Protein AF-A0A7W2RZZ1-F1 (afdb_monomer_lite)

Structure (mmCIF, N/CA/C/O backbone):
data_AF-A0A7W2RZZ1-F1
#
_entry.id   AF-A0A7W2RZZ1-F1
#
loop_
_atom_site.group_PDB
_atom_site.id
_atom_site.type_symbol
_atom_site.label_atom_id
_atom_site.label_alt_id
_atom_site.label_comp_id
_atom_site.label_asym_id
_atom_site.label_entity_id
_atom_site.label_seq_id
_atom_site.pdbx_PDB_ins_code
_atom_site.Cartn_x
_atom_site.Cartn_y
_atom_site.Cartn_z
_atom_site.occupancy
_atom_site.B_iso_or_equiv
_atom_site.auth_seq_id
_atom_site.auth_comp_id
_atom_site.auth_asym_id
_atom_site.auth_atom_id
_atom_site.pdbx_PDB_model_num
ATOM 1 N N . MET A 1 1 ? 21.030 -13.594 -7.708 1.00 51.53 1 MET A N 1
ATOM 2 C CA . MET A 1 1 ? 20.927 -12.965 -6.374 1.00 51.53 1 MET A CA 1
ATOM 3 C C . MET A 1 1 ? 19.459 -12.748 -6.087 1.00 51.53 1 MET A C 1
ATOM 5 O O . MET A 1 1 ? 18.789 -12.178 -6.942 1.00 51.53 1 MET A O 1
ATOM 9 N N . ALA A 1 2 ? 18.960 -13.255 -4.961 1.00 58.44 2 ALA A N 1
ATOM 10 C CA . ALA A 1 2 ? 17.596 -12.973 -4.532 1.00 58.44 2 ALA A CA 1
ATOM 11 C C . ALA A 1 2 ? 17.488 -11.479 -4.198 1.00 58.44 2 ALA A C 1
ATOM 13 O O . ALA A 1 2 ? 18.388 -10.926 -3.571 1.00 58.44 2 ALA A O 1
ATOM 14 N N . ARG A 1 3 ? 16.429 -10.830 -4.676 1.00 67.69 3 ARG A N 1
ATOM 15 C CA . ARG A 1 3 ? 16.071 -9.458 -4.317 1.00 67.69 3 ARG A CA 1
ATOM 16 C C . ARG A 1 3 ? 14.840 -9.548 -3.426 1.00 67.69 3 ARG A C 1
ATOM 18 O O . ARG A 1 3 ? 13.885 -10.216 -3.812 1.00 67.69 3 ARG A O 1
ATOM 25 N N . SER A 1 4 ? 14.875 -8.930 -2.253 1.00 76.12 4 SER A N 1
ATOM 26 C CA . SER A 1 4 ? 13.775 -8.964 -1.284 1.00 76.12 4 SER A CA 1
ATOM 27 C C . SER A 1 4 ? 13.110 -7.600 -1.158 1.00 76.12 4 SER A C 1
ATOM 29 O O . SER A 1 4 ? 13.794 -6.580 -1.141 1.00 76.12 4 SER A O 1
ATOM 31 N N . LEU A 1 5 ? 11.786 -7.598 -1.029 1.00 82.56 5 LEU A N 1
ATOM 32 C CA . LEU A 1 5 ? 11.036 -6.480 -0.457 1.00 82.56 5 LEU A CA 1
ATOM 33 C C . LEU A 1 5 ? 11.055 -6.631 1.066 1.00 82.56 5 LEU A C 1
ATOM 35 O O . LEU A 1 5 ? 10.969 -7.755 1.566 1.00 82.56 5 LEU A O 1
ATOM 39 N N . ALA A 1 6 ? 11.187 -5.528 1.797 1.00 82.00 6 ALA A N 1
ATOM 40 C CA . ALA A 1 6 ? 11.190 -5.553 3.258 1.00 82.00 6 ALA A CA 1
ATOM 41 C C . ALA A 1 6 ? 10.370 -4.402 3.843 1.00 82.00 6 ALA A C 1
ATOM 43 O O . ALA A 1 6 ? 10.329 -3.313 3.273 1.00 82.00 6 ALA A O 1
ATOM 44 N N . PHE A 1 7 ? 9.758 -4.663 4.998 1.00 83.94 7 PHE A N 1
ATOM 45 C CA . PHE A 1 7 ? 8.898 -3.739 5.733 1.00 83.94 7 PHE A CA 1
ATOM 46 C C . PHE A 1 7 ? 9.296 -3.766 7.208 1.00 83.94 7 PHE A C 1
ATOM 48 O O . PHE A 1 7 ? 9.473 -4.849 7.771 1.00 83.94 7 PHE A O 1
ATOM 55 N N . TRP A 1 8 ? 9.459 -2.604 7.837 1.00 81.31 8 TRP A N 1
ATOM 56 C CA . TRP A 1 8 ? 9.742 -2.523 9.272 1.00 81.31 8 TRP A CA 1
ATOM 57 C C . TRP A 1 8 ? 9.289 -1.190 9.869 1.00 81.31 8 TRP A C 1
ATOM 59 O O . TRP A 1 8 ? 9.147 -0.186 9.168 1.00 81.31 8 TRP A O 1
ATOM 69 N N . PHE A 1 9 ? 9.107 -1.188 11.187 1.00 77.06 9 PHE A N 1
ATOM 70 C CA . PHE A 1 9 ? 8.860 0.010 11.987 1.00 77.06 9 PHE A CA 1
ATOM 71 C C . PHE A 1 9 ? 10.180 0.501 12.592 1.00 77.06 9 PHE A C 1
ATOM 73 O O . PHE A 1 9 ? 11.040 -0.317 12.925 1.00 77.06 9 PHE A O 1
ATOM 80 N N . ASP A 1 10 ? 10.353 1.819 12.733 1.00 70.62 10 ASP A N 1
ATOM 81 C CA . ASP A 1 10 ? 11.585 2.412 13.292 1.00 70.62 10 ASP A CA 1
ATOM 82 C C . ASP A 1 10 ? 11.843 2.018 14.763 1.00 70.62 10 ASP A C 1
ATOM 84 O O . ASP A 1 10 ? 12.996 1.948 15.187 1.00 70.62 10 ASP A O 1
ATOM 88 N N . GLU A 1 11 ? 10.798 1.718 15.541 1.00 67.12 11 GLU A N 1
ATOM 89 C CA . GLU A 1 11 ? 10.920 1.278 16.934 1.00 67.12 11 GLU A CA 1
ATOM 90 C C . GLU A 1 11 ? 10.592 -0.200 17.113 1.00 67.12 11 GLU A C 1
ATOM 92 O O . GLU A 1 11 ? 9.752 -0.779 16.421 1.00 67.12 11 GLU A O 1
ATOM 97 N N . LYS A 1 12 ? 11.273 -0.822 18.083 1.00 58.75 12 LYS A N 1
ATOM 98 C CA . LYS A 1 12 ? 11.035 -2.217 18.432 1.00 58.75 12 LYS A CA 1
ATOM 99 C C . LYS A 1 12 ? 9.655 -2.306 19.084 1.00 58.75 12 LYS A C 1
ATOM 101 O O . LYS A 1 12 ? 9.482 -1.754 20.168 1.00 58.75 12 LYS A O 1
ATOM 106 N N . PRO A 1 13 ? 8.696 -3.007 18.467 1.00 59.66 13 PRO A N 1
ATOM 107 C CA . PRO A 1 13 ? 7.371 -3.107 19.036 1.00 59.66 13 PRO A CA 1
ATOM 108 C C . PRO A 1 13 ? 7.427 -3.820 20.387 1.00 59.66 13 PRO A C 1
ATOM 110 O O . PRO A 1 13 ? 8.185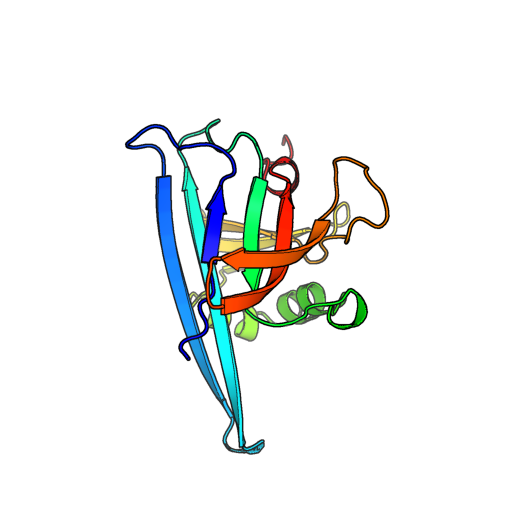 -4.787 20.555 1.00 59.66 13 PRO A O 1
ATOM 113 N N . ASP A 1 14 ? 6.585 -3.394 21.327 1.00 63.38 14 ASP A N 1
ATOM 114 C CA . ASP A 1 14 ? 6.304 -4.202 22.508 1.00 63.38 14 ASP A CA 1
ATOM 115 C C . ASP A 1 14 ? 5.845 -5.598 22.055 1.00 63.38 14 ASP A C 1
ATOM 117 O O . ASP A 1 14 ? 5.021 -5.763 21.146 1.00 63.38 14 ASP A O 1
ATOM 121 N N . LYS A 1 15 ? 6.442 -6.642 22.643 1.00 54.38 15 LYS A N 1
ATOM 122 C CA . LYS A 1 15 ? 6.079 -8.029 22.329 1.00 54.38 15 LYS A CA 1
ATOM 123 C C . LYS A 1 15 ? 4.590 -8.196 22.660 1.00 54.38 15 LYS A C 1
ATOM 125 O O . LYS A 1 15 ? 4.233 -8.071 23.827 1.00 54.38 15 LYS A O 1
ATOM 130 N N . ASN A 1 16 ? 3.764 -8.518 21.654 1.00 56.84 16 ASN A N 1
ATOM 131 C CA . ASN A 1 16 ? 2.291 -8.709 21.687 1.00 56.84 16 ASN A CA 1
ATOM 132 C C . ASN A 1 16 ? 1.419 -7.526 21.224 1.00 56.84 16 ASN A C 1
ATOM 134 O O . ASN A 1 16 ? 0.227 -7.472 21.564 1.00 56.84 16 ASN A O 1
ATOM 138 N N . THR A 1 17 ? 1.985 -6.605 20.450 1.00 68.12 17 THR A N 1
ATOM 139 C CA . THR A 1 17 ? 1.273 -5.381 20.057 1.00 68.12 17 THR A CA 1
ATOM 140 C C . THR A 1 17 ? 0.762 -5.379 18.617 1.00 68.12 17 THR A C 1
ATOM 142 O O . THR A 1 17 ? -0.214 -4.685 18.338 1.00 68.12 17 THR A O 1
ATOM 145 N N . TYR A 1 18 ? 1.334 -6.216 17.744 1.00 72.00 18 TYR A N 1
ATOM 146 C CA . TYR A 1 18 ? 1.045 -6.213 16.310 1.00 72.00 18 TYR A CA 1
ATOM 147 C C . TYR A 1 18 ? 0.623 -7.571 15.768 1.00 72.00 18 TYR A C 1
ATOM 149 O O . TYR A 1 18 ? 1.215 -8.593 16.115 1.00 72.00 18 TYR A O 1
ATOM 157 N N . ASP A 1 19 ? -0.358 -7.542 14.874 1.00 76.81 19 ASP A N 1
ATOM 158 C CA . ASP A 1 19 ? -0.739 -8.631 13.979 1.00 76.81 19 ASP A CA 1
ATOM 159 C C . ASP A 1 19 ? -0.578 -8.128 12.537 1.00 76.81 19 ASP A C 1
ATOM 161 O O . ASP A 1 19 ? -1.000 -7.012 12.227 1.00 76.81 19 ASP A O 1
ATOM 165 N N . VAL A 1 20 ? 0.109 -8.891 11.686 1.00 79.06 20 VAL A N 1
ATOM 166 C CA . VAL A 1 20 ? 0.478 -8.464 10.328 1.00 79.06 20 VAL A CA 1
ATOM 167 C C . VAL A 1 20 ? 0.005 -9.505 9.327 1.00 79.06 20 VAL A C 1
ATOM 169 O O . VAL A 1 20 ? 0.469 -10.644 9.364 1.00 79.06 20 VAL A O 1
ATOM 172 N N . ASP A 1 21 ? -0.846 -9.081 8.396 1.00 82.94 21 ASP A N 1
ATOM 173 C CA . ASP A 1 21 ? -1.320 -9.906 7.289 1.00 82.94 21 ASP A CA 1
ATOM 174 C C . ASP A 1 21 ? -0.672 -9.444 5.976 1.00 82.94 21 ASP A C 1
ATOM 176 O O . ASP A 1 21 ? -0.624 -8.249 5.667 1.00 82.94 21 ASP A O 1
ATOM 180 N N . LEU A 1 22 ? -0.181 -10.404 5.189 1.00 84.75 22 LEU A N 1
ATOM 181 C CA . LEU A 1 22 ? 0.366 -10.177 3.852 1.00 84.75 22 LEU A CA 1
ATOM 182 C C . LEU A 1 22 ? -0.619 -10.701 2.806 1.00 84.75 22 LEU A C 1
ATOM 184 O O . LEU A 1 22 ? -0.933 -11.891 2.777 1.00 84.75 22 LEU A O 1
ATOM 188 N N . HIS A 1 23 ? -1.052 -9.814 1.921 1.00 86.44 23 HIS A N 1
ATOM 189 C CA . HIS A 1 23 ? -1.900 -10.121 0.780 1.00 86.44 23 HIS A CA 1
ATOM 190 C C . HIS A 1 23 ? -1.062 -10.075 -0.492 1.00 86.44 23 HIS A C 1
ATOM 192 O O . HIS A 1 23 ? -0.330 -9.116 -0.723 1.00 86.44 23 HIS A O 1
ATOM 198 N N . ILE A 1 24 ? -1.163 -11.117 -1.313 1.00 87.00 24 ILE A N 1
ATOM 199 C CA . ILE A 1 24 ? -0.497 -11.186 -2.611 1.00 87.00 24 ILE A CA 1
ATOM 200 C C . ILE A 1 24 ? -1.551 -11.550 -3.647 1.00 87.00 24 ILE A C 1
ATOM 202 O O . ILE A 1 24 ? -2.100 -12.651 -3.599 1.00 87.00 24 ILE A O 1
ATOM 206 N N . ASN A 1 25 ? -1.798 -10.647 -4.591 1.00 86.44 25 ASN A N 1
ATOM 207 C CA . ASN A 1 25 ? -2.644 -10.905 -5.747 1.00 86.44 25 ASN A CA 1
ATOM 208 C C . ASN A 1 25 ? -1.757 -10.991 -6.998 1.00 86.44 25 ASN A C 1
ATOM 210 O O . ASN A 1 25 ? -0.953 -10.098 -7.274 1.00 86.44 25 ASN A O 1
ATOM 214 N N . PHE A 1 26 ? -1.888 -12.080 -7.755 1.00 88.31 26 PHE A N 1
ATOM 215 C CA . PHE A 1 26 ? -1.206 -12.254 -9.035 1.00 88.31 26 PHE A CA 1
ATOM 216 C C . PHE A 1 26 ? -2.214 -12.111 -10.169 1.00 88.31 26 PHE A C 1
ATOM 218 O O . PHE A 1 26 ? -3.150 -12.904 -10.275 1.00 88.31 26 PHE A O 1
ATOM 225 N N . TRP A 1 27 ? -2.001 -11.115 -11.021 1.00 87.31 27 TRP A N 1
ATOM 226 C CA . TRP A 1 27 ? -2.870 -10.816 -12.151 1.00 87.31 27 TRP A CA 1
ATOM 227 C C . TRP A 1 27 ? -2.158 -11.201 -13.441 1.00 87.31 27 TRP A C 1
ATOM 229 O O . TRP A 1 27 ? -1.060 -10.716 -13.712 1.00 87.31 27 TRP A O 1
ATOM 239 N N . SER A 1 28 ? -2.776 -12.063 -14.242 1.00 87.69 28 SER A N 1
ATOM 240 C CA . SER A 1 28 ? -2.250 -12.470 -15.544 1.00 87.69 28 SER A CA 1
ATOM 241 C C . SER A 1 28 ? -3.262 -12.108 -16.616 1.00 87.69 28 SER A C 1
ATOM 243 O O . SER A 1 28 ? -4.386 -12.611 -16.605 1.00 87.69 28 SER A O 1
ATOM 245 N N . PHE A 1 29 ? -2.877 -11.201 -17.511 1.00 83.19 29 PHE A N 1
ATOM 246 C CA . PHE A 1 29 ? -3.727 -10.756 -18.607 1.00 83.19 29 PHE A CA 1
ATOM 247 C C . PHE A 1 29 ? -3.180 -11.312 -19.920 1.00 83.19 29 PHE A C 1
ATOM 249 O O . PHE A 1 29 ? -2.226 -10.785 -20.501 1.00 83.19 29 PHE A O 1
ATOM 256 N N . ASP A 1 30 ? -3.808 -12.389 -20.399 1.00 78.75 30 ASP A N 1
ATOM 257 C CA . ASP A 1 30 ? -3.406 -13.099 -21.621 1.00 78.75 30 ASP A CA 1
ATOM 258 C C . ASP A 1 30 ? -3.392 -12.191 -22.860 1.00 78.75 30 ASP A C 1
ATOM 260 O O . ASP A 1 30 ? -2.565 -12.369 -23.757 1.00 78.75 30 ASP A O 1
ATOM 264 N N . SER A 1 31 ? -4.279 -11.192 -22.899 1.00 77.62 31 SER A N 1
ATOM 265 C CA . SER A 1 31 ? -4.396 -10.235 -24.004 1.00 77.62 31 SER A CA 1
ATOM 266 C C . SER A 1 31 ? -3.151 -9.370 -24.187 1.00 77.62 31 SER A C 1
ATOM 268 O O . SER A 1 31 ? -2.837 -8.990 -25.313 1.00 77.62 31 SER A O 1
ATOM 270 N N . GLU A 1 32 ? -2.428 -9.083 -23.105 1.00 76.25 32 GLU A N 1
ATOM 271 C CA . GLU A 1 32 ? -1.274 -8.179 -23.121 1.00 76.25 32 GLU A CA 1
ATOM 272 C C . GLU A 1 32 ? 0.050 -8.914 -22.886 1.00 76.25 32 GLU A C 1
ATOM 274 O O . GLU A 1 32 ? 1.121 -8.340 -23.075 1.00 76.25 32 GLU A O 1
ATOM 279 N N . LYS A 1 33 ? -0.001 -10.204 -22.515 1.00 83.12 33 LYS A N 1
ATOM 280 C CA . LYS A 1 33 ? 1.161 -10.983 -22.047 1.00 83.12 33 LYS A CA 1
ATOM 281 C C . LYS A 1 33 ? 1.902 -10.283 -20.903 1.00 83.12 33 LYS A C 1
ATOM 283 O O . LYS A 1 33 ? 3.112 -10.460 -20.739 1.00 83.12 33 LYS A O 1
ATOM 288 N N . VAL A 1 34 ? 1.174 -9.493 -20.117 1.00 84.12 34 VAL A N 1
ATOM 289 C CA . VAL A 1 34 ? 1.694 -8.801 -18.944 1.00 84.12 34 VAL A CA 1
ATOM 290 C C . VAL A 1 34 ? 1.154 -9.488 -17.700 1.00 84.12 34 VAL A C 1
ATOM 292 O O . VAL A 1 34 ? -0.022 -9.841 -17.611 1.00 84.12 34 VAL A O 1
ATOM 295 N N . ASN A 1 35 ? 2.052 -9.691 -16.741 1.00 85.25 35 ASN A N 1
ATOM 296 C CA . ASN A 1 35 ? 1.721 -10.193 -15.420 1.00 85.25 35 ASN A CA 1
ATOM 297 C C . ASN A 1 35 ? 1.993 -9.089 -14.403 1.00 85.25 35 ASN A C 1
ATOM 299 O O . ASN A 1 35 ? 3.057 -8.467 -14.443 1.00 85.25 35 ASN A O 1
ATOM 303 N N . TYR A 1 36 ? 1.064 -8.892 -13.476 1.00 85.31 36 TYR A N 1
ATOM 304 C CA . TYR A 1 36 ? 1.183 -7.929 -12.393 1.00 85.31 36 TYR A CA 1
ATOM 305 C C . TYR A 1 36 ? 1.184 -8.650 -11.052 1.00 85.31 36 TYR A C 1
ATOM 307 O O . TYR A 1 36 ? 0.496 -9.654 -10.857 1.00 85.31 36 TYR A O 1
ATOM 315 N N . LEU A 1 37 ? 1.964 -8.113 -10.121 1.00 84.31 37 LEU A N 1
ATOM 316 C CA . LEU A 1 37 ? 2.008 -8.561 -8.742 1.00 84.31 37 LEU A CA 1
ATOM 317 C C . LEU A 1 37 ? 1.567 -7.399 -7.861 1.00 84.31 37 LEU A C 1
ATOM 319 O O . LEU A 1 37 ? 2.232 -6.366 -7.823 1.00 84.31 37 LEU A O 1
ATOM 323 N N . ASP A 1 38 ? 0.454 -7.590 -7.174 1.00 85.00 38 ASP A N 1
ATOM 324 C CA . ASP A 1 38 ? -0.056 -6.675 -6.163 1.00 85.00 38 ASP A CA 1
ATOM 325 C C . ASP A 1 38 ? 0.256 -7.244 -4.774 1.00 85.00 38 ASP A C 1
ATOM 327 O O . ASP A 1 38 ? 0.110 -8.446 -4.529 1.00 85.00 38 ASP A O 1
ATOM 331 N N . ILE A 1 39 ? 0.758 -6.382 -3.890 1.00 84.94 39 ILE A N 1
ATOM 332 C CA . ILE A 1 39 ? 1.220 -6.738 -2.549 1.00 84.94 39 ILE A CA 1
ATOM 333 C C . ILE A 1 39 ? 0.594 -5.761 -1.559 1.00 84.94 39 ILE A C 1
ATOM 335 O O . ILE A 1 39 ? 0.967 -4.590 -1.509 1.00 84.94 39 ILE A O 1
ATOM 339 N N . GLY A 1 40 ? -0.318 -6.266 -0.734 1.00 86.00 40 GLY A N 1
ATOM 340 C CA . GLY A 1 40 ? -0.931 -5.534 0.367 1.00 86.00 40 GLY A CA 1
ATOM 341 C C . GLY A 1 40 ? -0.351 -5.967 1.709 1.00 86.00 40 GLY A C 1
ATOM 342 O O . GLY A 1 40 ? -0.160 -7.156 1.954 1.00 86.00 40 GLY A O 1
ATOM 343 N N . VAL A 1 41 ? -0.102 -5.014 2.604 1.00 84.12 41 VAL A N 1
ATOM 344 C CA . VAL A 1 41 ? 0.299 -5.294 3.989 1.00 84.12 41 VAL A CA 1
ATOM 345 C C . VAL A 1 41 ? -0.722 -4.655 4.916 1.00 84.12 41 VAL A C 1
ATOM 347 O O . VAL A 1 41 ? -0.900 -3.439 4.897 1.00 84.12 41 VAL A O 1
ATOM 350 N N . LEU A 1 42 ? -1.386 -5.469 5.733 1.00 83.31 42 LEU A N 1
ATOM 351 C CA . LEU A 1 42 ? -2.276 -4.998 6.786 1.00 83.31 42 LEU A CA 1
ATOM 352 C C . LEU A 1 42 ? -1.561 -5.121 8.126 1.00 83.31 42 LEU A C 1
ATOM 354 O O . LEU A 1 42 ? -1.138 -6.203 8.519 1.00 83.31 42 LEU A O 1
ATOM 358 N N . VAL A 1 43 ? -1.468 -4.007 8.842 1.00 79.75 43 VAL A N 1
ATOM 359 C CA . VAL A 1 43 ? -0.898 -3.946 10.187 1.00 79.75 43 VAL A CA 1
ATOM 360 C C . VAL A 1 43 ? -2.030 -3.645 11.156 1.00 79.75 43 VAL A C 1
ATOM 362 O O . VAL A 1 43 ? -2.622 -2.569 11.115 1.00 79.75 43 VAL A O 1
ATOM 365 N N . LYS A 1 44 ? -2.323 -4.581 12.054 1.00 78.31 44 LYS A N 1
ATOM 366 C CA . LYS A 1 44 ? -3.248 -4.371 13.167 1.00 78.31 44 LYS A CA 1
ATOM 367 C C . LYS A 1 44 ? -2.435 -4.109 14.420 1.00 78.31 44 LYS A C 1
ATOM 369 O O . LYS A 1 44 ? -1.542 -4.879 14.761 1.00 78.31 44 LYS A O 1
ATOM 374 N N . SER A 1 45 ? -2.775 -3.037 15.120 1.00 74.44 45 SER A N 1
ATOM 375 C CA . SER A 1 45 ? -2.149 -2.657 16.380 1.00 74.44 45 SER A CA 1
ATOM 376 C C . SER A 1 45 ? -3.204 -2.490 17.460 1.00 74.44 45 SER A C 1
ATOM 378 O O . SER A 1 45 ? -4.335 -2.089 17.177 1.00 74.44 45 SER A O 1
ATOM 380 N N . LYS A 1 46 ? -2.829 -2.719 18.721 1.00 69.25 46 LYS A N 1
ATOM 381 C CA . LYS A 1 46 ? -3.576 -2.118 19.836 1.00 69.25 46 LYS A CA 1
ATOM 382 C C . LYS A 1 46 ? -3.433 -0.589 19.751 1.00 69.25 46 LYS A C 1
ATOM 384 O O . LYS A 1 46 ? -2.458 -0.096 19.182 1.00 69.25 46 LYS A O 1
ATOM 389 N N . LYS A 1 47 ? -4.437 0.152 20.239 1.00 57.00 47 LYS A N 1
ATOM 390 C CA . LYS A 1 47 ? -4.439 1.628 20.221 1.00 57.00 47 LYS A CA 1
ATOM 391 C C . LYS A 1 47 ? -3.103 2.168 20.769 1.00 57.00 47 LYS A C 1
ATOM 393 O O . LYS A 1 47 ? -2.577 1.611 21.728 1.00 57.00 47 LYS A O 1
ATOM 398 N N . ASP A 1 48 ? -2.581 3.211 20.123 1.00 59.38 48 ASP A N 1
ATOM 399 C CA . ASP A 1 48 ? -1.433 4.034 20.551 1.00 59.38 48 ASP A CA 1
ATOM 400 C C . ASP A 1 48 ? -0.019 3.450 20.373 1.00 59.38 48 ASP A C 1
ATOM 402 O O . ASP A 1 48 ? 0.933 3.968 20.947 1.00 59.38 48 ASP A O 1
ATOM 406 N N . SER A 1 49 ? 0.163 2.384 19.586 1.00 57.94 49 SER A N 1
ATOM 407 C CA . SER A 1 49 ? 1.475 1.713 19.531 1.00 57.94 49 SER A CA 1
ATOM 408 C C . SER A 1 49 ? 2.363 2.048 18.332 1.00 57.94 49 SER A C 1
ATOM 410 O O . SER A 1 49 ? 3.570 1.807 18.414 1.00 57.94 49 SER A O 1
ATOM 412 N N . ILE A 1 50 ? 1.810 2.565 17.225 1.00 62.31 50 ILE A N 1
ATOM 413 C CA . ILE A 1 50 ? 2.610 2.912 16.038 1.00 62.31 50 ILE A CA 1
ATOM 414 C C . ILE A 1 50 ? 3.134 4.338 16.221 1.00 62.31 50 ILE A C 1
ATOM 416 O O . ILE A 1 50 ? 2.486 5.301 15.823 1.00 62.31 50 ILE A O 1
ATOM 420 N N . SER A 1 51 ? 4.284 4.469 16.880 1.00 60.28 51 SER A N 1
ATOM 421 C CA . SER A 1 51 ? 4.821 5.757 17.336 1.00 60.28 51 SER A CA 1
ATOM 422 C C . SER A 1 51 ? 5.507 6.594 16.252 1.00 60.28 51 SER A C 1
ATOM 424 O O . SER A 1 51 ? 5.574 7.802 16.424 1.00 60.28 51 SER A O 1
ATOM 426 N N . ASN A 1 52 ? 5.991 6.003 15.148 1.00 72.25 52 ASN A N 1
ATOM 427 C CA . ASN A 1 52 ? 6.922 6.701 14.242 1.00 72.25 52 ASN A CA 1
ATOM 428 C C . ASN A 1 52 ? 6.581 6.600 12.748 1.00 72.25 52 ASN A C 1
ATOM 430 O O . ASN A 1 52 ? 5.981 7.491 12.164 1.00 72.25 52 ASN A O 1
ATOM 434 N N . ALA A 1 53 ? 7.040 5.539 12.082 1.00 80.06 53 ALA A N 1
ATOM 435 C CA . ALA A 1 53 ? 6.950 5.428 10.633 1.00 80.06 53 ALA A CA 1
ATOM 436 C C . ALA A 1 53 ? 6.980 3.974 10.172 1.00 80.06 53 ALA A C 1
ATOM 438 O O . ALA A 1 53 ? 7.587 3.109 10.815 1.00 80.06 53 ALA A O 1
ATOM 439 N N . ILE A 1 54 ? 6.367 3.740 9.016 1.00 83.19 54 ILE A N 1
ATOM 440 C CA . ILE A 1 54 ? 6.463 2.487 8.273 1.00 83.19 54 ILE A CA 1
ATOM 441 C C . ILE A 1 54 ? 7.501 2.687 7.175 1.00 83.19 54 ILE A C 1
ATOM 443 O O . ILE A 1 54 ? 7.357 3.568 6.329 1.00 83.19 54 ILE A O 1
ATOM 447 N N . ASN A 1 55 ? 8.550 1.870 7.178 1.00 86.69 55 ASN A N 1
ATOM 448 C CA . ASN A 1 55 ? 9.552 1.883 6.122 1.00 86.69 55 ASN A CA 1
ATOM 449 C C . ASN A 1 55 ? 9.321 0.718 5.162 1.00 86.69 55 ASN A C 1
ATOM 451 O O . ASN A 1 55 ? 9.115 -0.417 5.595 1.00 86.69 55 ASN A O 1
ATOM 455 N N . ILE A 1 56 ? 9.416 1.000 3.864 1.00 87.94 56 ILE A N 1
ATOM 456 C CA . ILE A 1 56 ? 9.337 0.022 2.780 1.00 87.94 56 ILE A CA 1
ATOM 457 C C . ILE A 1 56 ? 10.636 0.080 1.985 1.00 87.94 56 ILE A C 1
ATOM 459 O O . ILE A 1 56 ? 11.028 1.139 1.494 1.00 87.94 56 ILE A O 1
ATOM 463 N N . TYR A 1 57 ? 11.312 -1.055 1.844 1.00 88.75 57 TYR A N 1
ATOM 464 C CA . TYR A 1 57 ? 12.507 -1.187 1.019 1.00 88.75 57 TYR A CA 1
ATOM 465 C C . TYR A 1 57 ? 12.185 -1.837 -0.324 1.00 88.75 57 TYR A C 1
ATOM 467 O O . TYR A 1 57 ? 11.639 -2.942 -0.384 1.00 88.75 57 TYR A O 1
ATOM 475 N N . PHE A 1 58 ? 12.620 -1.171 -1.391 1.00 87.88 58 PHE A N 1
ATOM 476 C CA . PHE A 1 58 ? 12.590 -1.660 -2.759 1.00 87.88 58 PHE A CA 1
ATOM 477 C C . PHE A 1 58 ? 14.007 -2.017 -3.227 1.00 87.88 58 PHE A C 1
ATOM 479 O O . PHE A 1 58 ? 14.892 -1.154 -3.208 1.00 87.88 58 PHE A O 1
ATOM 486 N N . PRO A 1 59 ? 14.246 -3.240 -3.741 1.00 87.69 59 PRO A N 1
ATOM 487 C CA . PRO A 1 59 ? 15.546 -3.671 -4.264 1.00 87.69 59 PRO A CA 1
ATOM 488 C C . PRO A 1 59 ? 15.796 -3.176 -5.703 1.00 87.69 59 PRO A C 1
ATOM 490 O O . PRO A 1 59 ? 16.349 -3.875 -6.564 1.00 87.69 59 PRO A O 1
ATOM 493 N N . PHE A 1 60 ? 15.306 -1.977 -5.993 1.00 87.56 60 PHE A N 1
ATOM 494 C CA . PHE A 1 60 ? 15.419 -1.256 -7.250 1.00 87.56 60 PHE A CA 1
ATOM 495 C C . PHE A 1 60 ? 15.240 0.240 -6.982 1.00 87.56 60 PHE A C 1
ATOM 497 O O . PHE A 1 60 ? 14.824 0.649 -5.899 1.00 87.56 60 PHE A O 1
ATOM 504 N N . LYS A 1 61 ? 15.623 1.058 -7.962 1.00 86.50 61 LYS A N 1
ATOM 505 C CA . LYS A 1 61 ? 15.483 2.507 -7.871 1.00 86.50 61 LYS A CA 1
ATOM 506 C C . LYS A 1 61 ? 14.022 2.869 -8.128 1.00 86.50 61 LYS A C 1
ATOM 508 O O . LYS A 1 61 ? 13.516 2.536 -9.190 1.00 86.50 61 LYS A O 1
ATOM 513 N N . VAL A 1 62 ? 13.414 3.550 -7.167 1.00 85.88 62 VAL A N 1
ATOM 514 C CA . VAL A 1 62 ? 12.148 4.281 -7.311 1.00 85.88 62 VAL A CA 1
ATOM 515 C C . VAL A 1 62 ? 12.475 5.776 -7.293 1.00 85.88 62 VAL A C 1
ATOM 517 O O . VAL A 1 62 ? 13.289 6.203 -6.464 1.00 85.88 62 VAL A O 1
ATOM 520 N N . THR A 1 63 ? 11.904 6.553 -8.211 1.00 84.75 63 THR A N 1
ATOM 521 C CA . THR A 1 63 ? 11.983 8.022 -8.282 1.00 84.75 63 THR A CA 1
ATOM 522 C C . THR A 1 63 ? 10.596 8.648 -8.138 1.00 84.75 63 THR A C 1
ATOM 524 O O . THR A 1 63 ? 9.580 7.960 -8.161 1.00 84.75 63 THR A O 1
ATOM 527 N N . HIS A 1 64 ? 10.537 9.976 -7.999 1.00 78.94 64 HIS A N 1
ATOM 528 C CA . HIS A 1 64 ? 9.261 10.699 -8.018 1.00 78.94 64 HIS A CA 1
ATOM 529 C C . HIS A 1 64 ? 8.521 10.568 -9.360 1.00 78.94 64 HIS A C 1
ATOM 531 O O . HIS A 1 64 ? 7.311 10.745 -9.389 1.00 78.94 64 HIS A O 1
ATOM 537 N N . GLU A 1 65 ? 9.217 10.251 -10.456 1.00 84.31 65 GLU A N 1
ATOM 538 C CA . GLU A 1 65 ? 8.600 10.063 -11.779 1.00 84.31 65 GLU A CA 1
ATOM 539 C C . GLU A 1 65 ? 7.840 8.732 -11.873 1.00 84.31 65 GLU A C 1
ATOM 541 O O . GLU A 1 65 ? 6.934 8.606 -12.692 1.00 84.31 65 GLU A O 1
ATOM 546 N N . ASP A 1 66 ? 8.176 7.760 -11.017 1.00 83.94 66 ASP A N 1
ATOM 547 C CA . ASP A 1 66 ? 7.464 6.483 -10.917 1.00 83.94 66 ASP A CA 1
ATOM 548 C C . ASP A 1 66 ? 6.124 6.621 -10.159 1.00 83.94 66 ASP A C 1
ATOM 550 O O . ASP A 1 66 ? 5.328 5.681 -10.123 1.00 83.94 66 ASP A O 1
ATOM 554 N N . TYR A 1 67 ? 5.860 7.775 -9.529 1.00 81.94 67 TYR A N 1
ATOM 555 C CA . TYR A 1 67 ? 4.619 8.028 -8.799 1.00 81.94 67 TYR A CA 1
ATOM 556 C C . TYR A 1 67 ? 3.470 8.353 -9.755 1.00 81.94 67 TYR A C 1
ATOM 558 O O . TYR A 1 67 ? 3.497 9.352 -10.473 1.00 81.94 67 TYR A O 1
ATOM 566 N N . PHE A 1 68 ?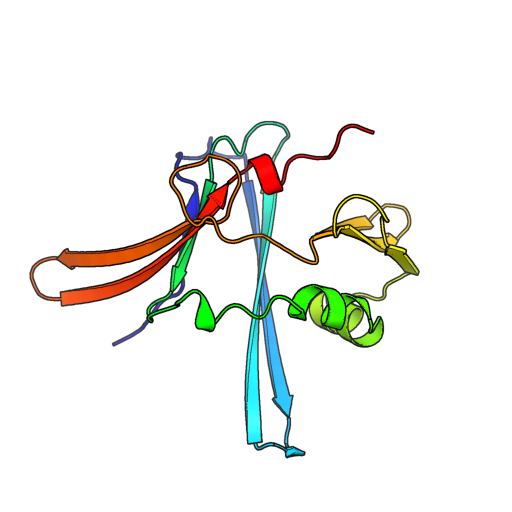 2.411 7.546 -9.702 1.00 83.94 68 PHE A N 1
ATOM 567 C CA . PHE A 1 68 ? 1.194 7.786 -10.466 1.00 83.94 68 PHE A CA 1
ATOM 568 C C . PHE A 1 68 ? 0.103 8.396 -9.579 1.00 83.94 68 PHE A C 1
ATOM 570 O O . PHE A 1 68 ? -0.637 7.688 -8.897 1.00 83.94 68 PHE A O 1
ATOM 577 N N . SER A 1 69 ? 0.001 9.729 -9.590 1.00 78.69 69 SER A N 1
ATOM 578 C CA . SER A 1 69 ? -0.876 10.498 -8.693 1.00 78.69 69 SER A CA 1
ATOM 579 C C . SER A 1 69 ? -2.371 10.227 -8.860 1.00 78.69 69 SER A C 1
ATOM 581 O O . SER A 1 69 ? -3.139 10.496 -7.944 1.00 78.69 69 SER A O 1
ATOM 583 N N . GLU A 1 70 ? -2.792 9.720 -10.019 1.00 83.19 70 GLU A N 1
ATOM 584 C CA . GLU A 1 70 ? -4.197 9.417 -10.313 1.00 83.19 70 GLU A CA 1
ATOM 585 C C . GLU A 1 70 ? -4.585 7.979 -9.949 1.00 83.19 70 GLU A C 1
ATOM 587 O O . GLU A 1 70 ? -5.768 7.640 -9.994 1.00 83.19 70 GLU A O 1
ATOM 592 N N . LEU A 1 71 ? -3.621 7.131 -9.559 1.00 85.44 71 LEU A N 1
ATOM 593 C CA . LEU A 1 71 ? -3.860 5.710 -9.307 1.00 85.44 71 LEU A CA 1
ATOM 594 C C . LEU A 1 71 ? -4.959 5.486 -8.266 1.00 85.44 71 LEU A C 1
ATOM 596 O O . LEU A 1 71 ? -5.855 4.677 -8.488 1.00 85.44 71 LEU A O 1
ATOM 600 N N . GLY A 1 72 ? -4.918 6.214 -7.148 1.00 86.62 72 GLY A N 1
ATOM 601 C CA . GLY A 1 72 ? -5.911 6.059 -6.087 1.00 86.62 72 GLY A CA 1
ATOM 602 C C . GLY A 1 72 ? -7.320 6.450 -6.538 1.00 86.62 72 GLY A C 1
ATOM 603 O O . GLY A 1 72 ? -8.281 5.745 -6.232 1.00 86.62 72 GLY A O 1
ATOM 604 N N . SER A 1 73 ? -7.442 7.521 -7.324 1.00 85.50 73 SER A N 1
ATOM 605 C CA . SER A 1 73 ? -8.716 7.962 -7.905 1.00 85.50 73 SER A CA 1
ATOM 606 C C . SER A 1 73 ? -9.251 6.972 -8.940 1.00 85.50 73 SER A C 1
ATOM 608 O O . SER A 1 73 ? -10.444 6.673 -8.937 1.00 85.50 73 SER A O 1
ATOM 610 N N . LEU A 1 74 ? -8.377 6.419 -9.788 1.00 87.81 74 LEU A N 1
ATOM 611 C CA . LEU A 1 74 ? -8.733 5.380 -10.758 1.00 87.81 74 LEU A CA 1
ATOM 612 C C . LEU A 1 74 ? -9.224 4.114 -10.056 1.00 87.81 74 LEU A C 1
ATOM 614 O O . LEU A 1 74 ? -10.290 3.610 -10.400 1.00 87.81 74 LEU A O 1
ATOM 618 N N . VAL A 1 75 ? -8.514 3.657 -9.021 1.00 88.88 75 VAL A N 1
ATOM 619 C CA . VAL A 1 75 ? -8.956 2.533 -8.184 1.00 88.88 75 VAL A CA 1
ATOM 620 C C . VAL A 1 75 ? -10.338 2.816 -7.597 1.00 88.88 75 VAL A C 1
ATOM 622 O O . VAL A 1 75 ? -11.229 1.981 -7.699 1.00 88.88 75 VAL A O 1
ATOM 625 N N . CYS A 1 76 ? -10.563 4.013 -7.052 1.00 88.19 76 CYS A N 1
ATOM 626 C CA . CYS A 1 76 ? -11.843 4.375 -6.441 1.00 88.19 76 CYS A CA 1
ATOM 627 C C . CYS A 1 76 ? -12.997 4.567 -7.441 1.00 88.19 76 CYS A C 1
ATOM 629 O O . CYS A 1 76 ? -14.163 4.558 -7.036 1.00 88.19 76 CYS A O 1
ATOM 631 N N . SER A 1 77 ? -12.695 4.727 -8.732 1.00 88.38 77 SER A N 1
ATOM 632 C CA . SER A 1 77 ? -13.700 4.882 -9.788 1.00 88.38 77 SER A CA 1
ATOM 633 C C . SER A 1 77 ? -14.387 3.569 -10.181 1.00 88.38 77 SER A C 1
ATOM 635 O O . SER A 1 77 ? -15.488 3.606 -10.732 1.00 88.38 77 SER A O 1
ATOM 637 N N . ASP A 1 78 ? -13.785 2.422 -9.848 1.00 90.25 78 ASP A N 1
ATOM 638 C CA . ASP A 1 78 ? -14.284 1.098 -10.210 1.00 90.25 78 ASP A CA 1
ATOM 639 C C . ASP A 1 78 ? -14.459 0.199 -8.975 1.00 90.25 78 ASP A C 1
ATOM 641 O O . ASP A 1 78 ? -13.515 -0.281 -8.345 1.00 90.25 78 ASP A O 1
ATOM 645 N N . ARG A 1 79 ? -15.721 -0.074 -8.636 1.00 89.56 79 ARG A N 1
ATOM 646 C CA . ARG A 1 79 ? -16.084 -0.927 -7.4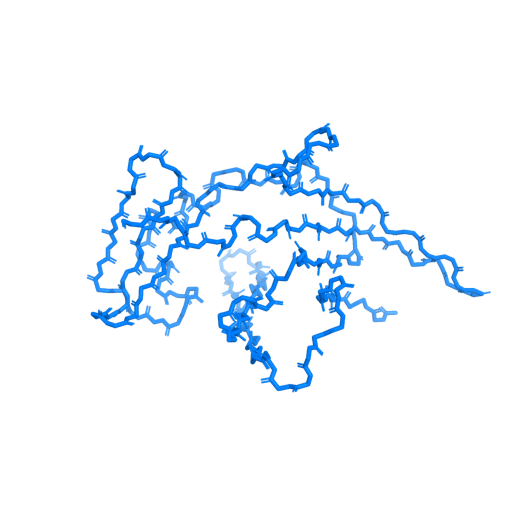99 1.00 89.56 79 ARG A CA 1
ATOM 647 C C . ARG A 1 79 ? -15.674 -2.388 -7.705 1.00 89.56 79 ARG A C 1
ATOM 649 O O . ARG A 1 79 ? -15.394 -3.067 -6.714 1.00 89.56 79 ARG A O 1
ATOM 656 N N . GLU A 1 80 ? -15.670 -2.891 -8.938 1.00 90.12 80 GLU A N 1
ATOM 657 C CA . GLU A 1 80 ? -15.228 -4.258 -9.225 1.00 90.12 80 GLU A CA 1
ATOM 658 C C . GLU A 1 80 ? -13.727 -4.380 -8.978 1.00 90.12 80 GLU A C 1
ATOM 660 O O . GLU A 1 80 ? -13.304 -5.308 -8.288 1.00 90.12 80 GLU A O 1
ATOM 665 N N . LEU A 1 81 ? -12.947 -3.387 -9.412 1.00 89.38 81 LEU A N 1
ATOM 666 C CA . LEU A 1 81 ? -11.509 -3.322 -9.156 1.00 89.38 81 LEU A CA 1
ATOM 667 C C . LEU A 1 81 ? -11.186 -3.305 -7.657 1.00 89.38 81 LEU A C 1
ATOM 669 O O . LEU A 1 81 ? -10.383 -4.112 -7.194 1.00 89.38 81 LEU A O 1
ATOM 673 N N . ILE A 1 82 ? -11.843 -2.449 -6.869 1.00 90.25 82 ILE A N 1
ATOM 674 C CA . ILE A 1 82 ? -11.647 -2.431 -5.408 1.00 90.25 82 ILE A CA 1
ATOM 675 C C . ILE A 1 82 ? -12.037 -3.791 -4.802 1.00 90.25 82 ILE A C 1
ATOM 677 O O . ILE A 1 82 ? -11.330 -4.314 -3.940 1.00 90.25 82 ILE A O 1
ATOM 681 N N . SER A 1 83 ? -13.143 -4.391 -5.258 1.00 89.88 83 SER A N 1
ATOM 682 C CA . SER A 1 83 ? -13.582 -5.692 -4.740 1.00 89.88 83 SER A CA 1
ATOM 683 C C . SER A 1 83 ? -12.563 -6.790 -5.050 1.00 89.88 83 SER A C 1
ATOM 685 O O . SER A 1 83 ? -12.344 -7.674 -4.223 1.00 89.88 83 SER A O 1
ATOM 687 N N . ALA A 1 84 ? -11.911 -6.704 -6.211 1.00 88.62 84 ALA A N 1
ATOM 688 C CA . ALA A 1 84 ? -10.855 -7.608 -6.636 1.00 88.62 84 ALA A CA 1
ATOM 689 C C . ALA A 1 84 ? -9.568 -7.412 -5.810 1.00 88.62 84 ALA A C 1
ATOM 691 O O . ALA A 1 84 ? -9.023 -8.390 -5.308 1.00 88.62 84 ALA A O 1
ATOM 692 N N . ILE A 1 85 ? -9.128 -6.166 -5.581 1.00 88.38 85 ILE A N 1
ATOM 693 C CA . ILE A 1 85 ? -7.946 -5.844 -4.755 1.00 88.38 85 ILE A CA 1
ATOM 694 C C . ILE A 1 85 ? -8.097 -6.415 -3.337 1.00 88.38 85 ILE A C 1
ATOM 696 O O . ILE A 1 85 ? -7.207 -7.099 -2.828 1.00 88.38 85 ILE A O 1
ATOM 700 N N . PHE A 1 86 ? -9.250 -6.180 -2.704 1.00 87.38 86 PHE A N 1
ATOM 701 C CA . PHE A 1 86 ? -9.511 -6.614 -1.328 1.00 87.38 86 PHE A CA 1
ATOM 702 C C . PHE A 1 86 ? -10.125 -8.020 -1.223 1.00 87.38 86 PHE A C 1
ATOM 704 O O . PHE A 1 86 ? -10.470 -8.453 -0.120 1.00 87.38 86 PHE A O 1
ATOM 711 N N . ASN A 1 87 ? -10.287 -8.733 -2.345 1.00 86.25 87 ASN A N 1
ATOM 712 C CA . ASN A 1 87 ? -10.965 -10.034 -2.430 1.00 86.25 87 ASN A CA 1
ATOM 713 C C . ASN A 1 87 ? -12.305 -10.077 -1.664 1.00 86.25 87 ASN A C 1
ATOM 715 O O . ASN A 1 87 ? -12.657 -11.080 -1.042 1.00 86.25 87 ASN A O 1
ATOM 719 N N . THR A 1 88 ? -13.039 -8.961 -1.653 1.00 88.75 88 THR A N 1
ATOM 720 C CA . THR A 1 88 ? -14.233 -8.767 -0.823 1.00 88.75 88 THR A CA 1
ATOM 721 C C . THR A 1 88 ? -15.230 -7.860 -1.528 1.00 88.75 88 THR A C 1
ATOM 723 O O . THR A 1 88 ? -14.875 -6.792 -2.012 1.00 88.75 88 THR A O 1
ATOM 726 N N . ASN A 1 89 ? -16.509 -8.241 -1.522 1.00 90.38 89 ASN A N 1
ATOM 727 C CA . ASN A 1 89 ? -17.570 -7.394 -2.058 1.00 90.38 89 ASN A CA 1
ATOM 728 C C . ASN A 1 89 ? -17.740 -6.118 -1.228 1.00 90.38 89 ASN A C 1
ATOM 730 O O . ASN A 1 89 ? -17.887 -6.158 -0.007 1.00 90.38 89 ASN A O 1
ATOM 734 N N . ILE A 1 90 ? -17.811 -4.988 -1.915 1.00 91.31 90 ILE A N 1
ATOM 735 C CA . ILE A 1 90 ? -18.093 -3.689 -1.300 1.00 91.31 90 ILE A CA 1
ATOM 736 C C . ILE A 1 90 ? -19.599 -3.527 -1.160 1.00 91.31 90 ILE A C 1
ATOM 738 O O . ILE A 1 90 ? -20.328 -3.868 -2.086 1.00 91.31 90 ILE A O 1
ATOM 742 N N . SER A 1 91 ? -20.089 -2.986 -0.049 1.00 89.94 91 SER A N 1
ATOM 743 C CA . SER A 1 91 ? -21.496 -2.624 0.135 1.00 89.94 91 SER A CA 1
ATOM 744 C C . SER A 1 91 ? -21.785 -1.184 -0.282 1.00 89.94 91 SER A C 1
ATOM 746 O O . SER A 1 91 ? -22.836 -0.917 -0.865 1.00 89.94 91 SER A O 1
ATOM 748 N N . LYS A 1 92 ? -20.865 -0.256 0.004 1.00 88.31 92 LYS A N 1
ATOM 749 C CA . LYS A 1 92 ? -21.034 1.176 -0.267 1.00 88.31 92 LYS A CA 1
ATOM 750 C C . LYS A 1 92 ? -19.677 1.855 -0.449 1.00 88.31 92 LYS A C 1
ATOM 752 O O . LYS A 1 92 ? -18.709 1.485 0.207 1.00 88.31 92 LYS A O 1
ATOM 757 N N . THR A 1 93 ? -19.638 2.876 -1.295 1.00 87.19 93 THR A N 1
ATOM 758 C CA . THR A 1 93 ? -18.514 3.806 -1.412 1.00 87.19 93 THR A CA 1
ATOM 759 C C . THR A 1 93 ? -18.993 5.244 -1.239 1.00 87.19 93 THR A C 1
ATOM 761 O O . THR A 1 93 ? -20.141 5.567 -1.560 1.00 87.19 93 THR A O 1
ATOM 764 N N . GLN A 1 94 ? -18.143 6.109 -0.690 1.00 86.31 94 GLN A N 1
ATOM 765 C CA . GLN A 1 94 ? -18.436 7.532 -0.536 1.00 86.31 94 GLN A CA 1
ATOM 766 C C . GLN A 1 94 ? -17.143 8.348 -0.585 1.00 86.31 94 GLN A C 1
ATOM 768 O O . GLN A 1 94 ? -16.251 8.139 0.231 1.00 86.31 94 GLN A O 1
ATOM 773 N N . ALA A 1 95 ? -17.060 9.304 -1.510 1.00 81.19 95 ALA A N 1
ATOM 774 C CA . ALA A 1 95 ? -15.980 10.284 -1.512 1.00 81.19 95 ALA A CA 1
ATOM 775 C C . ALA A 1 95 ? -16.165 11.270 -0.352 1.00 81.19 95 ALA A C 1
ATOM 777 O O . ALA A 1 95 ? -17.259 11.819 -0.176 1.00 81.19 95 ALA A O 1
ATOM 778 N N . ASP A 1 96 ? -15.106 11.515 0.415 1.00 74.50 96 ASP A N 1
ATOM 779 C CA . ASP A 1 96 ? -15.041 12.665 1.304 1.00 74.50 96 ASP A CA 1
ATOM 780 C C . ASP A 1 96 ? -14.494 13.860 0.518 1.00 74.50 96 ASP A C 1
ATOM 782 O O . ASP A 1 96 ? -13.351 13.873 0.065 1.00 74.50 96 ASP A O 1
ATOM 786 N N . SER A 1 97 ? -15.333 14.881 0.358 1.00 59.56 97 SER A N 1
ATOM 787 C CA . SER A 1 97 ? -15.018 16.111 -0.373 1.00 59.56 97 SER A CA 1
ATOM 788 C C . SER A 1 97 ? -13.848 16.921 0.198 1.00 59.56 97 SER A C 1
ATOM 790 O O . SER A 1 97 ? -13.440 17.886 -0.444 1.00 59.56 97 SER A O 1
ATOM 792 N N . LYS A 1 98 ? -13.349 16.606 1.403 1.00 57.81 98 LYS A N 1
ATOM 793 C CA . LYS A 1 98 ? -12.372 17.458 2.093 1.00 57.81 98 LYS A CA 1
ATOM 794 C C . LYS A 1 98 ? -10.918 16.990 2.056 1.00 57.81 98 LYS A C 1
ATOM 796 O O . LYS A 1 98 ? -10.072 17.846 2.273 1.00 57.81 98 LYS A O 1
ATOM 801 N N . ASN A 1 99 ? -10.612 15.715 1.795 1.00 59.56 99 ASN A N 1
ATOM 802 C CA . ASN A 1 99 ? -9.292 15.169 2.165 1.00 59.56 99 ASN A CA 1
ATOM 803 C C . ASN A 1 99 ? -8.676 14.135 1.202 1.00 59.56 99 ASN A C 1
ATOM 805 O O . ASN A 1 99 ? -7.794 13.402 1.633 1.00 59.56 99 ASN A O 1
ATOM 809 N N . ASP A 1 100 ? -9.133 14.002 -0.050 1.00 77.62 100 ASP A N 1
ATOM 810 C CA . ASP A 1 100 ? -8.668 12.913 -0.940 1.00 77.62 100 ASP A CA 1
ATOM 811 C C . ASP A 1 100 ? -8.799 11.529 -0.267 1.00 77.62 100 ASP A C 1
ATOM 813 O O . ASP A 1 100 ? -7.969 10.632 -0.415 1.00 77.62 100 ASP A O 1
ATOM 817 N N . ILE A 1 101 ? -9.852 11.377 0.543 1.00 83.81 101 ILE A N 1
ATOM 818 C CA . ILE A 1 101 ? -10.187 10.143 1.248 1.00 83.81 101 ILE A CA 1
ATOM 819 C C . ILE A 1 101 ? -11.470 9.591 0.649 1.00 83.81 101 ILE A C 1
ATOM 821 O O . ILE A 1 101 ? -12.495 10.269 0.540 1.00 83.81 101 ILE A O 1
ATOM 825 N N . PHE A 1 102 ? -11.427 8.312 0.315 1.00 86.88 102 PHE A N 1
ATOM 826 C CA . PHE A 1 102 ? -12.557 7.545 -0.156 1.00 86.88 102 PHE A CA 1
ATOM 827 C C . PHE A 1 102 ? -12.956 6.527 0.909 1.00 86.88 102 PHE A C 1
ATOM 829 O O . PHE A 1 102 ? -12.168 5.678 1.317 1.00 86.88 102 PHE A O 1
ATOM 836 N N . GLN A 1 103 ? -14.188 6.624 1.393 1.00 89.56 103 GLN A N 1
ATOM 837 C CA . GLN A 1 103 ? -14.731 5.702 2.381 1.00 89.56 103 GLN A CA 1
ATOM 838 C C . GLN A 1 103 ? -15.278 4.466 1.670 1.00 89.56 103 GLN A C 1
ATOM 840 O O . GLN A 1 103 ? -16.190 4.566 0.844 1.00 89.56 103 GLN A O 1
ATOM 845 N N . ILE A 1 104 ? -14.733 3.300 2.006 1.00 90.06 104 ILE A N 1
ATOM 846 C CA . ILE A 1 104 ? -15.130 2.004 1.457 1.00 90.06 104 ILE A CA 1
ATOM 847 C C . ILE A 1 104 ? -15.764 1.195 2.583 1.00 90.06 104 ILE A C 1
ATOM 849 O O . ILE A 1 104 ? -15.131 0.907 3.596 1.00 90.06 104 ILE A O 1
ATOM 853 N N . GLU A 1 105 ? -17.023 0.807 2.416 1.00 91.62 105 GLU A N 1
ATOM 854 C CA . GLU A 1 105 ? -17.706 -0.092 3.341 1.00 91.62 105 GLU A CA 1
ATOM 855 C C . GLU A 1 105 ? -17.804 -1.477 2.705 1.00 91.62 105 GLU A C 1
ATOM 857 O O . GLU A 1 105 ? -18.425 -1.631 1.655 1.00 91.62 105 GLU A O 1
ATOM 862 N N . PHE A 1 106 ? -17.223 -2.490 3.348 1.00 88.38 106 PHE A N 1
ATOM 863 C CA . PHE A 1 106 ? -17.413 -3.902 2.989 1.00 88.38 106 PHE A CA 1
ATOM 864 C C . PHE A 1 106 ? -18.608 -4.503 3.744 1.00 88.38 106 PHE A C 1
ATOM 866 O O . PHE A 1 106 ? -19.313 -5.378 3.249 1.00 88.38 106 PHE A O 1
ATOM 873 N N . SER A 1 107 ? -18.846 -4.026 4.971 1.00 87.50 107 SER A N 1
ATOM 874 C CA . SER A 1 107 ? -20.036 -4.327 5.772 1.00 87.50 107 SER A CA 1
ATOM 875 C C . SER A 1 107 ? -20.266 -3.228 6.815 1.00 87.50 107 SER A C 1
ATOM 877 O O . SER A 1 107 ? -19.394 -2.394 7.046 1.00 87.50 107 SER A O 1
ATOM 879 N N . ALA A 1 108 ? -21.391 -3.268 7.538 1.00 80.69 108 ALA A N 1
ATOM 880 C CA . ALA A 1 108 ? -21.697 -2.286 8.587 1.00 80.69 108 ALA A CA 1
ATOM 881 C C . ALA A 1 108 ? -20.607 -2.154 9.678 1.00 80.69 108 ALA A C 1
ATOM 883 O O . ALA A 1 108 ? -20.522 -1.113 10.326 1.00 80.69 108 ALA A O 1
ATOM 884 N N . LYS A 1 109 ? -19.780 -3.192 9.882 1.00 82.50 109 LYS A N 1
ATOM 885 C CA . LYS A 1 109 ? -18.682 -3.216 10.866 1.00 82.50 109 LYS A CA 1
ATOM 886 C C . LYS A 1 109 ? -17.286 -3.161 10.239 1.00 82.50 109 LYS A C 1
ATOM 888 O O . LYS A 1 109 ? -16.313 -3.116 10.981 1.00 82.50 109 LYS A O 1
ATOM 893 N N . ASN A 1 110 ? -17.180 -3.210 8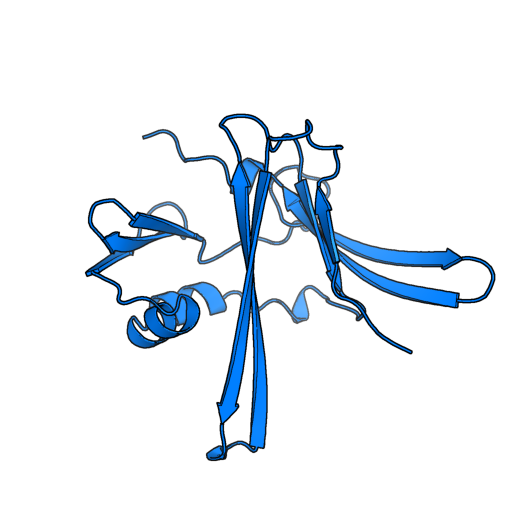.911 1.00 83.88 110 ASN A N 1
ATOM 894 C CA . ASN A 1 110 ? -15.904 -3.244 8.204 1.00 83.88 110 ASN A CA 1
ATOM 895 C C . ASN A 1 110 ? -15.854 -2.094 7.200 1.00 83.88 110 ASN A C 1
ATOM 897 O O . ASN A 1 110 ? -16.471 -2.168 6.132 1.00 83.88 110 ASN A O 1
ATOM 901 N N . LYS A 1 111 ? -15.156 -1.030 7.595 1.00 87.44 111 LYS A N 1
ATOM 902 C CA . LYS A 1 111 ? -14.987 0.200 6.827 1.00 87.44 111 LYS A CA 1
ATOM 903 C C . LYS A 1 111 ? -13.506 0.514 6.700 1.00 87.44 111 LYS A C 1
ATOM 905 O O . LYS A 1 111 ? -12.744 0.255 7.629 1.00 87.44 111 LYS A O 1
ATOM 910 N N . LEU A 1 112 ? -13.134 1.095 5.572 1.00 87.00 112 LEU A N 1
ATOM 911 C CA . LEU A 1 112 ? -11.776 1.486 5.245 1.00 87.00 112 LEU A CA 1
ATOM 912 C C . LEU A 1 112 ? -11.778 2.929 4.741 1.00 87.00 112 LEU A C 1
ATOM 914 O O . LEU A 1 112 ? -12.514 3.258 3.811 1.00 87.00 112 LEU A O 1
ATOM 918 N N . SER A 1 113 ? -10.919 3.759 5.329 1.00 86.69 113 SER A N 1
ATOM 919 C CA . SER A 1 113 ? -10.523 5.041 4.748 1.00 86.69 113 SER A CA 1
ATOM 920 C C . SER A 1 113 ? -9.408 4.780 3.741 1.00 86.69 113 SER A C 1
ATOM 922 O O . SER A 1 113 ? -8.323 4.340 4.116 1.00 86.69 113 SER A O 1
ATOM 924 N N . PHE A 1 114 ? -9.677 5.020 2.464 1.00 87.12 114 PHE A N 1
ATOM 925 C CA . PHE A 1 114 ? -8.707 4.868 1.388 1.00 87.12 114 PHE A CA 1
ATOM 926 C C . PHE A 1 114 ? -8.192 6.244 0.969 1.00 87.12 114 PHE A C 1
ATOM 928 O O . PHE A 1 114 ? -8.953 7.055 0.451 1.00 87.12 114 PHE A O 1
ATOM 935 N N . HIS A 1 115 ? -6.908 6.515 1.187 1.00 85.44 115 HIS A N 1
ATOM 936 C CA . HIS A 1 115 ? -6.282 7.763 0.752 1.00 85.44 115 HIS A CA 1
ATOM 937 C C . HIS A 1 115 ? -5.971 7.664 -0.745 1.00 85.44 115 HIS A C 1
ATOM 939 O O . HIS A 1 115 ? -5.137 6.857 -1.156 1.00 85.44 115 HIS A O 1
ATOM 945 N N . THR A 1 116 ? -6.659 8.454 -1.572 1.00 83.12 116 THR A N 1
ATOM 946 C CA . THR A 1 116 ? -6.490 8.438 -3.034 1.00 83.12 116 THR A CA 1
ATOM 947 C C . THR A 1 116 ? -5.226 9.151 -3.480 1.00 83.12 116 THR A C 1
ATOM 949 O O . THR A 1 116 ? -4.745 8.907 -4.586 1.00 83.12 116 THR A O 1
ATOM 952 N N . GLN A 1 117 ? -4.670 9.996 -2.615 1.00 79.50 117 GLN A N 1
ATOM 953 C CA . GLN A 1 117 ? -3.406 10.668 -2.837 1.00 79.50 117 GLN A CA 1
ATOM 954 C C . GLN A 1 117 ? -2.595 10.685 -1.543 1.00 79.50 117 GLN A C 1
ATOM 956 O O . GLN A 1 117 ? -3.103 11.023 -0.477 1.00 79.50 117 GLN A O 1
ATOM 961 N N . ILE A 1 118 ? -1.314 10.336 -1.646 1.00 77.06 118 ILE A N 1
ATOM 962 C CA . ILE A 1 118 ? -0.347 10.547 -0.573 1.00 77.06 118 ILE A CA 1
ATOM 963 C C . ILE A 1 118 ? 0.784 11.369 -1.172 1.00 77.06 118 ILE A C 1
ATOM 965 O O . ILE A 1 118 ? 1.464 10.926 -2.099 1.00 77.06 118 ILE A O 1
ATOM 969 N N . LEU A 1 119 ? 0.937 12.602 -0.695 1.00 74.38 119 LEU A N 1
ATOM 970 C CA . LEU A 1 119 ? 1.879 13.533 -1.296 1.00 74.38 119 LEU A CA 1
ATOM 971 C C . LEU A 1 119 ? 3.323 13.133 -0.951 1.00 74.38 119 LEU A C 1
ATOM 973 O O . LEU A 1 119 ? 3.631 12.872 0.220 1.00 74.38 119 LEU A O 1
ATOM 977 N N . PRO A 1 120 ? 4.220 13.083 -1.952 1.00 72.12 120 PRO A N 1
ATOM 978 C CA . PRO A 1 120 ? 5.637 12.961 -1.681 1.00 72.12 120 PRO A CA 1
ATOM 979 C C . PRO A 1 120 ? 6.118 14.226 -0.975 1.00 72.12 120 PRO A C 1
ATOM 981 O O . PRO A 1 120 ? 5.741 15.341 -1.337 1.00 72.12 120 PRO A O 1
ATOM 984 N N . GLU A 1 121 ? 6.990 14.052 0.005 1.00 72.19 121 GLU A N 1
ATOM 985 C CA . GLU A 1 121 ? 7.682 15.176 0.610 1.00 72.19 121 GLU A CA 1
ATOM 986 C C . GLU A 1 121 ? 8.824 15.626 -0.306 1.00 72.19 121 GLU A C 1
ATOM 988 O O . GLU A 1 121 ? 9.633 14.808 -0.755 1.00 72.19 121 GLU A O 1
ATOM 993 N N . THR A 1 122 ? 8.876 16.922 -0.611 1.00 67.44 122 THR A N 1
ATOM 994 C CA . THR A 1 122 ? 9.946 17.526 -1.423 1.00 67.44 122 THR A CA 1
ATOM 995 C C . THR A 1 122 ? 11.003 18.244 -0.582 1.00 67.44 122 THR A C 1
ATOM 997 O O . THR A 1 122 ? 11.984 18.739 -1.135 1.00 67.44 122 THR A O 1
ATOM 1000 N N . ASP A 1 123 ? 10.797 18.331 0.731 1.00 64.19 123 ASP A N 1
ATOM 1001 C CA . ASP A 1 123 ? 11.668 18.989 1.706 1.00 64.19 123 ASP A CA 1
ATOM 1002 C C . ASP A 1 123 ? 11.871 18.102 2.954 1.00 64.19 123 ASP A C 1
ATOM 1004 O O . ASP A 1 123 ? 11.772 16.883 2.843 1.00 64.19 123 ASP A O 1
ATOM 1008 N N . ASP A 1 124 ? 12.265 18.692 4.089 1.00 60.94 124 ASP A N 1
ATOM 1009 C CA . ASP A 1 124 ? 12.470 18.005 5.377 1.00 60.94 124 ASP A CA 1
ATOM 1010 C C . ASP A 1 124 ? 11.288 18.213 6.359 1.00 60.94 124 ASP A C 1
ATOM 1012 O O . ASP A 1 124 ? 11.459 18.054 7.571 1.00 60.94 124 ASP A O 1
ATOM 1016 N N . SER A 1 125 ? 10.099 18.594 5.875 1.00 60.34 125 SER A N 1
ATOM 1017 C CA . SER A 1 125 ? 8.885 18.726 6.699 1.00 60.34 125 SER A CA 1
ATOM 1018 C C . SER A 1 125 ? 8.424 17.391 7.330 1.00 60.34 125 SER A C 1
ATOM 1020 O O . SER A 1 125 ? 9.005 16.337 7.124 1.00 60.34 125 SER A O 1
ATOM 1022 N N . GLU A 1 126 ? 7.435 17.386 8.225 1.00 57.75 126 GLU A N 1
ATOM 1023 C CA . GLU A 1 126 ? 7.085 16.151 8.967 1.00 57.75 126 GLU A CA 1
ATOM 1024 C C . GLU A 1 126 ? 5.920 15.355 8.352 1.00 57.75 126 GLU A C 1
ATOM 1026 O O . GLU A 1 126 ? 5.660 14.234 8.773 1.00 57.75 126 GLU A O 1
ATOM 1031 N N . GLY A 1 127 ? 5.223 15.891 7.344 1.00 63.25 127 GLY A N 1
ATOM 1032 C CA . GLY A 1 127 ? 3.907 15.369 6.948 1.00 63.25 127 GLY A CA 1
ATOM 1033 C C . GLY A 1 127 ? 3.857 14.437 5.734 1.00 63.25 127 GLY A C 1
ATOM 1034 O O . GLY A 1 127 ? 2.817 13.823 5.502 1.00 63.25 127 GLY A O 1
ATOM 1035 N N . GLY A 1 128 ? 4.916 14.354 4.923 1.00 76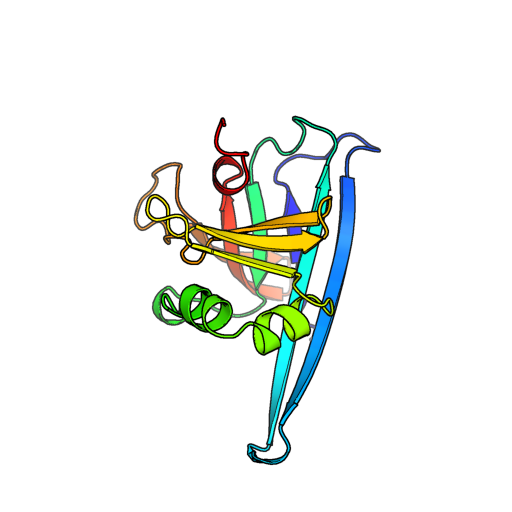.56 128 GLY A N 1
ATOM 1036 C CA . GLY A 1 128 ? 4.872 13.694 3.615 1.00 76.56 128 GLY A CA 1
ATOM 1037 C C . GLY A 1 128 ? 5.570 12.336 3.571 1.00 76.56 128 GLY A C 1
ATOM 1038 O O . GLY A 1 128 ? 6.295 11.929 4.478 1.00 76.56 128 GLY A O 1
ATOM 1039 N N . VAL A 1 129 ? 5.381 11.606 2.470 1.00 83.00 129 VAL A N 1
ATOM 1040 C CA . VAL A 1 129 ? 6.135 10.367 2.244 1.00 83.00 129 VAL A CA 1
ATOM 1041 C C . VAL A 1 129 ? 7.539 10.701 1.751 1.00 83.00 129 VAL A C 1
ATOM 1043 O O . VAL A 1 129 ? 7.706 11.320 0.698 1.00 83.00 129 VAL A O 1
ATOM 1046 N N . LYS A 1 130 ? 8.563 10.244 2.480 1.00 85.88 130 LYS A N 1
ATOM 1047 C CA . LYS A 1 130 ? 9.969 10.511 2.141 1.00 85.88 130 LYS A CA 1
ATOM 1048 C C . LYS A 1 130 ? 10.556 9.379 1.308 1.00 85.88 130 LYS A C 1
ATOM 1050 O O . LYS A 1 130 ? 10.448 8.204 1.668 1.00 85.88 130 LYS A O 1
ATOM 1055 N N . LEU A 1 131 ? 11.264 9.740 0.241 1.00 86.06 131 LEU A N 1
ATOM 1056 C CA . LEU A 1 131 ? 11.982 8.810 -0.628 1.00 86.06 131 LEU A CA 1
ATOM 1057 C C . LEU A 1 131 ? 13.492 8.943 -0.403 1.00 86.06 131 LEU A C 1
ATOM 1059 O O . LEU A 1 131 ? 14.068 10.008 -0.609 1.00 86.06 131 LEU A O 1
ATOM 1063 N N . LYS A 1 132 ? 14.160 7.869 0.025 1.00 86.88 132 LYS A N 1
ATOM 1064 C CA . LYS A 1 132 ? 15.599 7.878 0.329 1.00 86.88 132 LYS A CA 1
ATOM 1065 C C . LYS A 1 132 ? 16.335 6.804 -0.455 1.00 86.88 132 LYS A C 1
ATOM 1067 O O . LYS A 1 132 ? 15.895 5.662 -0.542 1.00 86.88 132 LYS A O 1
ATOM 1072 N N . SER A 1 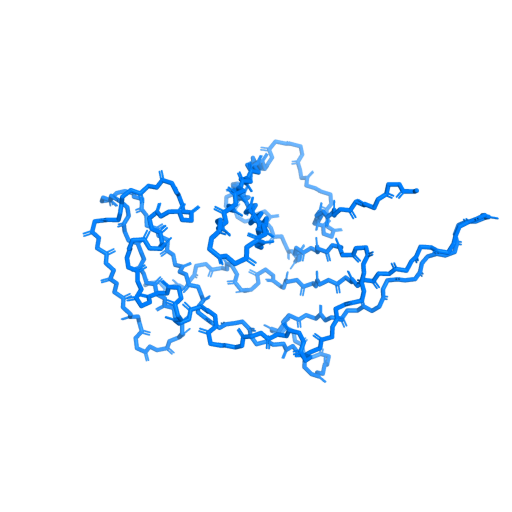133 ? 17.504 7.146 -0.994 1.00 83.75 133 SER A N 1
ATOM 1073 C CA . SER A 1 133 ? 18.399 6.134 -1.565 1.00 83.75 133 SER A CA 1
ATOM 1074 C C . SER A 1 133 ? 18.914 5.218 -0.455 1.00 83.75 133 SER A C 1
ATOM 1076 O O . SER A 1 133 ? 19.515 5.690 0.508 1.00 83.75 133 SER A O 1
ATOM 1078 N N . PHE A 1 134 ? 18.719 3.911 -0.606 1.00 80.25 134 PHE A N 1
ATOM 1079 C CA . PHE A 1 134 ? 19.281 2.907 0.288 1.00 80.25 134 PHE A CA 1
ATOM 1080 C C . PHE A 1 134 ? 20.583 2.382 -0.309 1.00 80.25 134 PHE A C 1
ATOM 1082 O O . PHE A 1 134 ? 20.579 1.712 -1.342 1.00 80.25 134 PHE A O 1
ATOM 1089 N N . ASN A 1 135 ? 21.704 2.716 0.328 1.00 76.75 135 ASN A N 1
ATOM 1090 C CA . ASN A 1 135 ? 23.024 2.240 -0.062 1.00 76.75 135 ASN A CA 1
ATOM 1091 C C . ASN A 1 135 ? 23.720 1.680 1.175 1.00 76.75 135 ASN A C 1
ATOM 1093 O O . ASN A 1 135 ? 24.171 2.448 2.023 1.00 76.75 135 ASN A O 1
ATOM 1097 N N . VAL A 1 136 ? 23.839 0.357 1.263 1.00 64.88 136 VAL A N 1
ATOM 1098 C CA . VAL A 1 136 ? 24.642 -0.283 2.308 1.00 64.88 136 VAL A CA 1
ATOM 1099 C C . VAL A 1 136 ? 25.770 -1.062 1.645 1.00 64.88 136 VAL A C 1
ATOM 1101 O O . VAL A 1 136 ? 25.556 -1.911 0.780 1.00 64.88 136 VAL A O 1
ATOM 1104 N N . SER A 1 137 ? 27.002 -0.744 2.037 1.00 56.91 137 SER A N 1
ATOM 1105 C CA . SER A 1 137 ? 28.183 -1.526 1.685 1.00 56.91 137 SER A CA 1
ATOM 1106 C C . SER A 1 137 ? 28.521 -2.454 2.846 1.00 56.91 137 SER A C 1
ATOM 1108 O O . SER A 1 137 ? 29.192 -2.035 3.790 1.00 56.91 137 SER A O 1
ATOM 1110 N N . ILE A 1 138 ? 28.068 -3.706 2.789 1.00 54.44 138 ILE A N 1
ATOM 1111 C CA . ILE A 1 138 ? 28.508 -4.737 3.738 1.00 54.44 138 ILE A CA 1
ATOM 1112 C C . ILE A 1 138 ? 29.477 -5.654 3.005 1.00 54.44 138 ILE A C 1
ATOM 1114 O O . ILE A 1 138 ? 29.063 -6.338 2.072 1.00 54.44 138 ILE A O 1
ATOM 1118 N N . SER A 1 139 ? 30.746 -5.576 3.427 1.00 52.75 139 SER A N 1
ATOM 1119 C CA . SER A 1 139 ? 31.960 -6.377 3.150 1.00 52.75 139 SER A CA 1
ATOM 1120 C C . SER A 1 139 ? 32.189 -7.035 1.775 1.00 52.75 139 SER A C 1
ATOM 1122 O O . SER A 1 139 ? 33.341 -7.089 1.363 1.00 52.75 139 SER A O 1
ATOM 1124 N N . LEU A 1 140 ? 31.181 -7.489 1.028 1.00 54.00 140 LEU A N 1
ATOM 1125 C CA . LEU A 1 140 ? 31.296 -8.070 -0.318 1.00 54.00 140 LEU A CA 1
ATOM 1126 C C . LEU A 1 140 ? 30.096 -7.778 -1.248 1.00 54.00 140 LEU A C 1
ATOM 1128 O O . LEU A 1 140 ? 30.111 -8.206 -2.401 1.00 54.00 140 LEU A O 1
ATOM 1132 N N . SER A 1 141 ? 29.072 -7.037 -0.806 1.00 57.72 141 SER A N 1
ATOM 1133 C CA . SER A 1 141 ? 27.926 -6.671 -1.654 1.00 57.72 141 SER A CA 1
ATOM 1134 C C . SER A 1 141 ? 27.572 -5.186 -1.535 1.00 57.72 141 SER A C 1
ATOM 1136 O O . SER A 1 141 ? 27.574 -4.608 -0.448 1.00 57.72 141 SER A O 1
ATOM 1138 N N . LYS A 1 142 ? 27.319 -4.551 -2.687 1.00 64.75 142 LYS A N 1
ATOM 1139 C CA . LYS A 1 142 ? 26.711 -3.218 -2.766 1.00 64.75 142 LYS A CA 1
ATOM 1140 C C . LYS A 1 142 ? 25.217 -3.425 -2.928 1.00 64.75 142 LYS A C 1
ATOM 1142 O O . LYS A 1 142 ? 24.754 -3.636 -4.049 1.00 64.75 142 LYS A O 1
ATOM 1147 N N . GLU A 1 143 ? 24.486 -3.391 -1.825 1.00 70.06 143 GLU A N 1
ATOM 1148 C CA . GLU A 1 143 ? 23.035 -3.398 -1.897 1.00 70.06 143 GLU A CA 1
ATOM 1149 C C . GLU A 1 143 ? 22.568 -1.970 -2.181 1.00 70.06 143 GLU A C 1
ATOM 1151 O O . GLU A 1 143 ? 22.876 -1.028 -1.445 1.00 70.06 143 GLU A O 1
ATOM 1156 N N . LYS A 1 144 ? 21.905 -1.813 -3.328 1.00 81.31 144 LYS A N 1
ATOM 1157 C CA . LYS A 1 144 ? 21.325 -0.553 -3.782 1.00 81.31 144 LYS A CA 1
ATOM 1158 C C . LYS A 1 144 ? 19.822 -0.723 -3.863 1.00 81.31 144 LYS A C 1
ATOM 1160 O O . LYS A 1 144 ? 19.348 -1.727 -4.389 1.00 81.31 144 LYS A O 1
ATOM 1165 N N . GLY A 1 145 ? 19.095 0.278 -3.408 1.00 87.38 145 GLY A N 1
ATOM 1166 C CA . GLY A 1 145 ? 17.650 0.314 -3.530 1.00 87.38 145 GLY A CA 1
ATOM 1167 C C . GLY A 1 145 ? 17.090 1.664 -3.134 1.00 87.38 145 GLY A C 1
ATOM 1168 O O . GLY A 1 145 ? 17.825 2.646 -2.992 1.00 87.38 145 GLY A O 1
ATOM 1169 N N . THR A 1 146 ? 15.787 1.683 -2.918 1.00 89.75 146 THR A N 1
ATOM 1170 C CA . THR A 1 146 ? 15.067 2.856 -2.443 1.00 89.75 146 THR A CA 1
ATOM 1171 C C . THR A 1 146 ? 14.298 2.493 -1.181 1.00 89.75 146 THR A C 1
ATOM 1173 O O . THR A 1 146 ? 13.682 1.434 -1.104 1.00 89.75 146 THR A O 1
ATOM 1176 N N . MET A 1 147 ? 14.357 3.364 -0.180 1.00 89.62 147 MET A N 1
ATOM 1177 C CA . MET A 1 147 ? 13.538 3.300 1.020 1.00 89.62 147 MET A CA 1
ATOM 1178 C C . MET A 1 147 ? 12.434 4.349 0.916 1.00 89.62 147 MET A C 1
ATOM 1180 O O . MET A 1 147 ? 12.718 5.528 0.702 1.00 89.62 147 MET A O 1
ATOM 1184 N N . LEU A 1 148 ? 11.195 3.912 1.084 1.00 88.44 148 LEU A N 1
ATOM 1185 C CA . LEU A 1 148 ? 10.027 4.761 1.254 1.00 88.44 148 LEU A CA 1
ATOM 1186 C C . LEU A 1 148 ? 9.696 4.817 2.744 1.00 88.44 148 LEU A C 1
ATOM 1188 O O . LEU A 1 148 ? 9.552 3.769 3.369 1.00 88.44 148 LEU A O 1
ATOM 1192 N N . LYS A 1 149 ? 9.592 6.016 3.313 1.00 87.75 149 LYS A N 1
ATOM 1193 C CA . LYS A 1 149 ? 9.234 6.221 4.719 1.00 87.75 149 LYS A CA 1
ATOM 1194 C C . LYS A 1 149 ? 7.874 6.902 4.795 1.00 87.75 149 LYS A C 1
ATOM 1196 O O . LYS A 1 149 ? 7.733 8.023 4.311 1.00 87.75 149 LYS A O 1
ATOM 1201 N N . LEU A 1 150 ? 6.901 6.218 5.392 1.00 85.94 150 LEU A N 1
ATOM 1202 C CA . LEU A 1 150 ? 5.544 6.713 5.590 1.00 85.94 150 LEU A CA 1
ATOM 1203 C C . LEU A 1 150 ? 5.369 7.165 7.051 1.00 85.94 150 LEU A C 1
ATOM 1205 O O . LEU A 1 150 ? 5.493 6.310 7.936 1.00 85.94 150 LEU A O 1
ATOM 1209 N N . PRO A 1 151 ? 5.108 8.461 7.311 1.00 82.00 151 PRO A N 1
ATOM 1210 C CA . PRO A 1 151 ? 4.800 8.963 8.652 1.00 82.00 151 PRO A CA 1
ATOM 1211 C C . PRO A 1 151 ? 3.529 8.331 9.228 1.00 82.00 151 PRO A C 1
ATOM 1213 O O . PRO A 1 151 ? 2.593 8.023 8.486 1.00 82.00 151 PRO A O 1
ATOM 1216 N N . THR A 1 152 ? 3.473 8.124 10.545 1.00 77.00 152 THR A N 1
ATOM 1217 C CA . THR A 1 152 ? 2.287 7.554 11.209 1.00 77.00 152 THR A CA 1
ATOM 1218 C C . THR A 1 152 ? 1.124 8.518 11.310 1.00 77.00 152 THR A C 1
ATOM 1220 O O . THR A 1 152 ? -0.021 8.082 11.424 1.00 77.00 152 THR A O 1
ATOM 1223 N N . GLU A 1 153 ? 1.402 9.811 11.191 1.00 76.00 153 GLU A N 1
ATOM 1224 C CA . GLU A 1 153 ? 0.432 10.893 11.085 1.00 76.00 153 GLU A CA 1
ATOM 1225 C C . GLU A 1 153 ? -0.542 10.662 9.919 1.00 76.00 153 GLU A C 1
ATOM 1227 O O . GLU A 1 153 ? -1.713 11.018 10.025 1.00 76.00 153 GLU A O 1
ATOM 1232 N N . LEU A 1 154 ? -0.102 9.979 8.851 1.00 73.75 154 LEU A N 1
ATOM 1233 C CA . LEU A 1 154 ? -0.955 9.585 7.720 1.00 73.75 154 LEU A CA 1
ATOM 1234 C C . LEU A 1 154 ? -1.999 8.518 8.077 1.00 73.75 154 LEU A C 1
ATOM 1236 O O . LEU A 1 154 ? -2.976 8.358 7.353 1.00 73.75 154 LEU A O 1
ATOM 1240 N N . PHE A 1 155 ? -1.784 7.761 9.154 1.00 72.25 155 PHE A N 1
ATOM 1241 C CA . PHE A 1 155 ? -2.621 6.620 9.539 1.00 72.25 155 PHE A CA 1
ATOM 1242 C C . PHE A 1 155 ? -3.442 6.882 10.803 1.00 72.25 155 PHE A C 1
ATOM 1244 O O . PHE A 1 155 ? -4.157 5.990 11.269 1.00 72.25 155 PHE A O 1
ATOM 1251 N N . GLN A 1 156 ? -3.338 8.079 11.384 1.00 65.31 156 GLN A N 1
ATOM 1252 C CA . GLN A 1 156 ? -4.145 8.439 12.540 1.00 65.31 156 GLN A CA 1
ATOM 1253 C C . GLN A 1 156 ? -5.604 8.655 12.112 1.00 65.31 156 GLN A C 1
ATOM 1255 O O . GLN A 1 156 ? -5.856 9.278 11.078 1.00 65.31 156 GLN A O 1
ATOM 1260 N N . PRO A 1 157 ? -6.589 8.147 12.878 1.00 57.84 157 PRO A N 1
ATOM 1261 C CA . PRO A 1 157 ? -7.988 8.444 12.614 1.00 57.84 157 PRO A CA 1
ATOM 1262 C C . PRO A 1 157 ? -8.196 9.959 12.644 1.00 57.84 157 PRO A C 1
ATOM 1264 O O . PRO A 1 157 ? -7.835 10.607 13.625 1.00 57.84 157 PRO A O 1
ATOM 1267 N N . THR A 1 158 ? -8.803 10.526 11.605 1.00 50.69 158 THR A N 1
ATOM 1268 C CA . THR A 1 158 ? -9.328 11.888 11.680 1.00 50.69 158 THR A CA 1
ATOM 1269 C C . THR A 1 158 ? -10.368 11.931 12.797 1.00 50.69 158 THR A C 1
ATOM 1271 O O . THR A 1 158 ? -11.313 11.140 12.791 1.00 50.69 158 THR A O 1
ATOM 1274 N N . GLU A 1 159 ? -10.165 12.799 13.793 1.00 44.84 159 GLU A N 1
ATOM 1275 C CA . GLU A 1 159 ? -11.129 12.982 14.880 1.00 44.84 159 GLU A CA 1
ATOM 1276 C C . GLU A 1 159 ? -12.513 13.292 14.288 1.00 44.84 159 GLU A C 1
ATOM 1278 O O . GLU A 1 159 ? -12.667 14.206 13.475 1.00 44.84 159 GLU A O 1
ATOM 1283 N N . SER A 1 160 ? -13.496 12.467 14.655 1.00 33.34 160 SER A N 1
ATOM 1284 C CA . SER A 1 160 ? -14.907 12.591 14.277 1.00 33.34 160 SER A CA 1
ATOM 1285 C C . SER A 1 160 ? -15.678 13.456 15.258 1.00 33.34 160 SER A C 1
ATOM 1287 O O . SER A 1 160 ? -15.560 13.148 16.469 1.00 33.34 160 SER A O 1
#

Secondary structure (DSSP, 8-state):
-----EEEESS-PPTT-EEEEEEEEEEEETTTTEEEEEEEEEEEE-TT---SEEEEEESS---GGG--TTHHHHHHH-HHHHHHHTTS--SEEEEETTTTEEEEEEETTEEEEEES--PBPSSS-SSSBEEEEEEEEETTEEEEEEEEEEEGGGGSPPP-

Foldseek 3Di:
DDWDKDKDAPDDFDPPFKDKDKDWDWDQDPVVRDIDIDIDIDIDGDPPGRPWKMKIWDQAEDDPVNDDLQVLVVCLVDQVSVCRNVVAHWPDWDDDPPACWIWTHRDPPDIDTRRSGFAADPDPDQRGWYKDWDFDDDPPDTRTTIMIIGTCVVVDDDDD

pLDDT: mean 77.96, std 11.85, range [33.34, 91.62]

Sequence (160 aa):
MARSLAFWFDEKPDKNTYDVDLHINFWSFDSEKVNYLDIGVLVKSKKDSISNAINIYFPFKVTHEDYFSELGSLVCSDRELISAIFNTNISKTQADSKNDIFQIEFSAKNKLSFHTQILPETDDSEGGVKLKSFNVSISLSKEKGTMLKLPTELFQPTES

Radius of gyration: 17.57 Å; chains: 1; bounding box: 54×32×46 Å